Protein AF-A0A2R6NGB9-F1 (afdb_monomer)

Radius of gyration: 26.14 Å; Cα contacts (8 Å, |Δi|>4): 72; chains: 1; bounding box: 98×46×52 Å

Sequence (99 aa):
MAPRRPRSTSNVSASNIPRAPTSSPQLRKQFALASDSIYQNNITVLRRRDPTIVSILDQFSHVCLYHFNGKKWEKQGYEGSMFLVEQYVERPSLVVPSA

Mean predicted aligned error: 14.86 Å

InterPro domains:
  IPR010334 mRNA-decapping enzyme subunit 1 [PF06058] (40-89)
  IPR010334 mRNA-decapping enzyme subunit 1 [PTHR16290] (36-86)
  IPR011993 PH-like domain superfamily [G3DSA:2.30.29.30] (30-97)

Nearest PDB structures (foldseek):
  5lon-assembly1_B  TM=8.398E-01  e=1.093E-02  Kluyveromyces lactis NRRL Y-1140
  6am0-assembly1_F  TM=8.385E-01  e=1.328E-02  Kluyveromyces lactis NRRL Y-1140
  5lop-assembly1_B  TM=8.287E-01  e=3.993E-02  Kluyveromyces lactis NRRL Y-1140

Foldseek 3Di:
DDDDDDDDDDDDDDDPDPPDPPVDVVVVVVVVVVVVVVLVVVVVVVCVVPVQWDHFPDKDQWDWDWDDPVPDIDTPPDMGMDTDTDGDDDDDDPPDDDD

Structure (mmCIF, N/CA/C/O backbone):
data_AF-A0A2R6NGB9-F1
#
_entry.id   AF-A0A2R6NGB9-F1
#
loop_
_atom_site.group_PDB
_atom_site.id
_atom_site.type_symbol
_atom_site.label_atom_id
_atom_site.label_alt_id
_atom_site.label_comp_id
_atom_site.label_asym_id
_atom_site.label_entity_id
_atom_site.label_seq_id
_atom_site.pdbx_PDB_ins_code
_atom_site.Cartn_x
_atom_site.Cartn_y
_atom_site.Cartn_z
_atom_site.occupancy
_atom_site.B_iso_or_equiv
_atom_site.auth_seq_id
_atom_site.auth_comp_id
_atom_site.auth_asym_id
_atom_site.auth_atom_id
_atom_site.pdbx_PDB_model_num
ATOM 1 N N . MET A 1 1 ? 50.741 33.589 3.343 1.00 44.59 1 MET A N 1
ATOM 2 C CA . MET A 1 1 ? 50.567 32.125 3.202 1.00 44.59 1 MET A CA 1
ATOM 3 C C . MET A 1 1 ? 50.067 31.576 4.532 1.00 44.59 1 MET A C 1
ATOM 5 O O . MET A 1 1 ? 50.726 31.806 5.533 1.00 44.59 1 MET A O 1
ATOM 9 N N . ALA A 1 2 ? 48.888 30.949 4.566 1.00 55.03 2 ALA A N 1
ATOM 10 C CA . ALA A 1 2 ? 48.280 30.398 5.786 1.00 55.03 2 ALA A CA 1
ATOM 11 C C . ALA A 1 2 ? 48.585 28.888 5.923 1.00 55.03 2 ALA A C 1
ATOM 13 O O . ALA A 1 2 ? 48.667 28.211 4.893 1.00 55.03 2 ALA A O 1
ATOM 14 N N . PRO A 1 3 ? 48.747 28.333 7.140 1.00 56.50 3 PRO A N 1
ATOM 15 C CA . PRO A 1 3 ? 49.082 26.922 7.314 1.00 56.50 3 PRO A CA 1
ATOM 16 C C . PRO A 1 3 ? 47.854 26.015 7.115 1.00 56.50 3 PRO A C 1
ATOM 18 O O . PRO A 1 3 ? 46.763 26.285 7.618 1.00 56.50 3 PRO A O 1
ATOM 21 N N . ARG A 1 4 ? 48.038 24.913 6.374 1.00 57.44 4 ARG A N 1
ATOM 22 C CA . ARG A 1 4 ? 47.024 23.866 6.155 1.00 57.44 4 ARG A CA 1
ATOM 23 C C . ARG A 1 4 ? 46.810 23.058 7.443 1.00 57.44 4 ARG A C 1
ATOM 25 O O . ARG A 1 4 ? 47.762 22.498 7.977 1.00 57.44 4 ARG A O 1
ATOM 32 N N . ARG A 1 5 ? 45.560 22.942 7.909 1.00 61.50 5 ARG A N 1
ATOM 33 C CA . ARG A 1 5 ? 45.165 21.975 8.954 1.00 61.50 5 ARG A CA 1
ATOM 34 C C . ARG A 1 5 ? 45.237 20.537 8.409 1.00 61.50 5 ARG A C 1
ATOM 36 O O . ARG A 1 5 ? 44.738 20.309 7.304 1.00 61.50 5 ARG A O 1
ATOM 43 N N . PRO A 1 6 ? 45.762 19.558 9.168 1.00 50.62 6 PRO A N 1
ATOM 44 C CA . PRO A 1 6 ? 45.640 18.150 8.817 1.00 50.62 6 PRO A CA 1
ATOM 45 C C . PRO A 1 6 ? 44.210 17.665 9.095 1.00 50.62 6 PRO A C 1
ATOM 47 O O . PRO A 1 6 ? 43.628 17.936 10.146 1.00 50.62 6 PRO A O 1
ATOM 50 N N . ARG A 1 7 ? 43.625 16.964 8.122 1.00 46.91 7 ARG A N 1
ATOM 51 C CA . ARG A 1 7 ? 42.321 16.305 8.236 1.00 46.91 7 ARG A CA 1
ATOM 52 C C . ARG A 1 7 ? 42.549 14.958 8.920 1.00 46.91 7 ARG A C 1
ATOM 54 O O . ARG A 1 7 ? 43.139 14.074 8.309 1.00 46.91 7 ARG A O 1
ATOM 61 N N . SER A 1 8 ? 42.110 14.806 10.168 1.00 46.19 8 SER A N 1
ATOM 62 C CA . SER A 1 8 ? 42.110 13.507 10.849 1.00 46.19 8 SER A CA 1
ATOM 63 C C . SER A 1 8 ? 41.183 12.544 10.109 1.00 46.19 8 SER A C 1
ATOM 65 O O . SER A 1 8 ? 39.961 12.651 10.191 1.00 46.19 8 SER A O 1
ATOM 67 N N . THR A 1 9 ? 41.768 11.619 9.355 1.00 52.09 9 THR A N 1
ATOM 68 C CA . THR A 1 9 ? 41.097 10.430 8.832 1.00 52.09 9 THR A CA 1
ATOM 69 C C . THR A 1 9 ? 41.571 9.236 9.645 1.00 52.09 9 THR A C 1
ATOM 71 O O . THR A 1 9 ? 42.642 8.693 9.388 1.00 52.09 9 THR A O 1
ATOM 74 N N . SER A 1 10 ? 40.783 8.823 10.630 1.00 47.00 10 SER A N 1
ATOM 75 C CA . SER A 1 10 ? 40.947 7.519 11.268 1.00 47.00 10 SER A CA 1
ATOM 76 C C . SER A 1 10 ? 39.643 7.131 11.949 1.00 47.00 10 SER A C 1
ATOM 78 O O . SER A 1 10 ? 39.263 7.733 12.949 1.00 47.00 10 SER A O 1
ATOM 80 N N . ASN A 1 11 ? 38.936 6.174 11.348 1.00 49.78 11 ASN A N 1
ATOM 81 C CA . ASN A 1 11 ? 38.534 4.932 12.012 1.00 49.78 11 ASN A CA 1
ATOM 82 C C . ASN A 1 11 ? 37.857 4.012 10.986 1.00 49.78 11 ASN A C 1
ATOM 84 O O . ASN A 1 11 ? 36.640 3.867 10.931 1.00 49.78 11 ASN A O 1
ATOM 88 N N . VAL A 1 12 ? 38.690 3.377 10.158 1.00 50.69 12 VAL A N 1
ATOM 89 C CA . VAL A 1 12 ? 38.367 2.075 9.570 1.00 50.69 12 VAL A CA 1
ATOM 90 C C . VAL A 1 12 ? 38.640 1.056 10.667 1.00 50.69 12 VAL A C 1
ATOM 92 O O . VAL A 1 12 ? 39.805 0.817 10.967 1.00 50.69 12 VAL A O 1
ATOM 95 N N . SER A 1 13 ? 37.586 0.547 11.311 1.00 54.59 13 SER A N 1
ATOM 96 C CA . SER A 1 13 ? 37.497 -0.768 11.978 1.00 54.59 13 SER A CA 1
ATOM 97 C C . SER A 1 13 ? 36.204 -0.841 12.796 1.00 54.59 13 SER A C 1
ATOM 99 O O . SER A 1 13 ? 36.197 -0.589 13.996 1.00 54.59 13 SER A O 1
ATOM 101 N N . ALA A 1 14 ? 35.097 -1.202 12.154 1.00 46.41 14 ALA A N 1
ATOM 102 C CA . ALA A 1 14 ? 33.989 -1.852 12.843 1.00 46.41 14 ALA A CA 1
ATOM 103 C C . ALA A 1 14 ? 33.349 -2.822 11.852 1.00 46.41 14 ALA A C 1
ATOM 105 O O . ALA A 1 14 ? 32.742 -2.439 10.858 1.00 46.41 14 ALA A O 1
ATOM 106 N N . SER A 1 15 ? 33.610 -4.094 12.100 1.00 48.34 15 SER A N 1
ATOM 107 C CA . SER A 1 15 ? 33.084 -5.268 11.426 1.00 48.34 15 SER A CA 1
ATOM 108 C C . SER A 1 15 ? 31.578 -5.165 11.155 1.00 48.34 15 SER A C 1
ATOM 110 O O . SER A 1 15 ? 30.756 -5.261 12.064 1.00 48.34 15 SER A O 1
ATOM 112 N N . ASN A 1 16 ? 31.220 -5.046 9.875 1.00 50.12 16 ASN A N 1
ATOM 113 C CA . ASN A 1 16 ? 29.860 -5.221 9.363 1.00 50.12 16 ASN A CA 1
ATOM 114 C C . ASN A 1 16 ? 29.483 -6.716 9.376 1.00 50.12 16 ASN A C 1
ATOM 116 O O . ASN A 1 16 ? 29.297 -7.350 8.341 1.00 50.12 16 ASN A O 1
ATOM 120 N N . ILE A 1 17 ? 29.405 -7.303 10.569 1.00 49.59 17 ILE A N 1
ATOM 121 C CA . ILE A 1 17 ? 28.702 -8.569 10.769 1.00 49.59 17 ILE A CA 1
ATOM 122 C C . ILE A 1 17 ? 27.243 -8.180 11.026 1.00 49.59 17 ILE A C 1
ATOM 124 O O . ILE A 1 17 ? 26.994 -7.478 12.012 1.00 49.59 17 ILE A O 1
ATOM 128 N N . PRO A 1 18 ? 26.264 -8.616 10.211 1.00 45.97 18 PRO A N 1
ATOM 129 C CA . PRO A 1 18 ? 24.871 -8.564 10.620 1.00 45.97 18 PRO A CA 1
ATOM 130 C C . PRO A 1 18 ? 24.761 -9.478 11.839 1.00 45.97 18 PRO A C 1
ATOM 132 O O . PRO A 1 18 ? 24.754 -10.703 11.724 1.00 45.97 18 PRO A O 1
ATOM 135 N N . ARG A 1 19 ? 24.788 -8.893 13.038 1.00 49.44 19 ARG A N 1
ATOM 136 C CA . ARG A 1 19 ? 24.578 -9.641 14.270 1.00 49.44 19 ARG A CA 1
ATOM 137 C C . ARG A 1 19 ? 23.138 -10.144 14.182 1.00 49.44 19 ARG A C 1
ATOM 139 O O . ARG A 1 19 ? 22.211 -9.338 14.241 1.00 49.44 19 ARG A O 1
ATOM 146 N N . ALA A 1 20 ? 22.967 -11.447 13.948 1.00 52.19 20 ALA A N 1
ATOM 147 C CA . ALA A 1 20 ? 21.662 -12.097 13.974 1.00 52.19 20 ALA A CA 1
ATOM 148 C C . ALA A 1 20 ? 20.915 -11.609 15.225 1.00 52.19 20 ALA A C 1
ATOM 150 O O . ALA A 1 20 ? 21.543 -11.554 16.291 1.00 52.19 20 ALA A O 1
ATOM 151 N N . PRO A 1 21 ? 19.637 -11.198 15.124 1.00 56.88 21 PRO A N 1
ATOM 152 C CA . PRO A 1 21 ? 18.902 -10.740 16.288 1.00 56.88 21 PRO A CA 1
ATOM 153 C C . PRO A 1 21 ? 18.908 -11.887 17.291 1.00 56.88 21 PRO 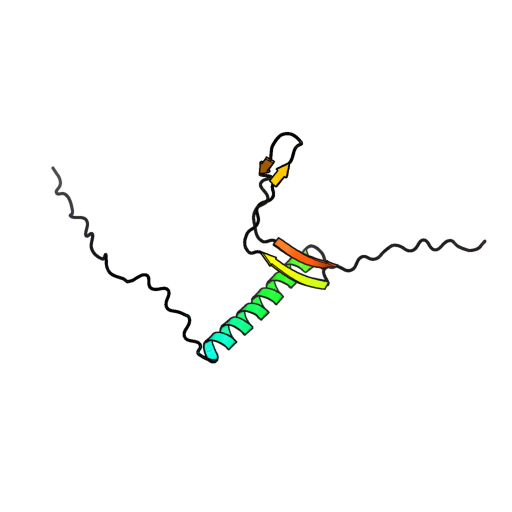A C 1
ATOM 155 O O . PRO A 1 21 ? 18.324 -12.946 17.056 1.00 56.88 21 PRO A O 1
ATOM 158 N N . THR A 1 22 ? 19.639 -11.697 18.387 1.00 54.84 22 THR A N 1
ATOM 159 C CA . THR A 1 22 ? 19.627 -12.612 19.514 1.00 54.84 22 THR A CA 1
ATOM 160 C C . THR A 1 22 ? 18.170 -12.735 19.930 1.00 54.84 22 THR A C 1
ATOM 162 O O . THR A 1 22 ? 17.510 -11.754 20.269 1.00 54.84 22 THR A O 1
ATOM 165 N N . SER A 1 23 ? 17.632 -13.942 19.790 1.00 60.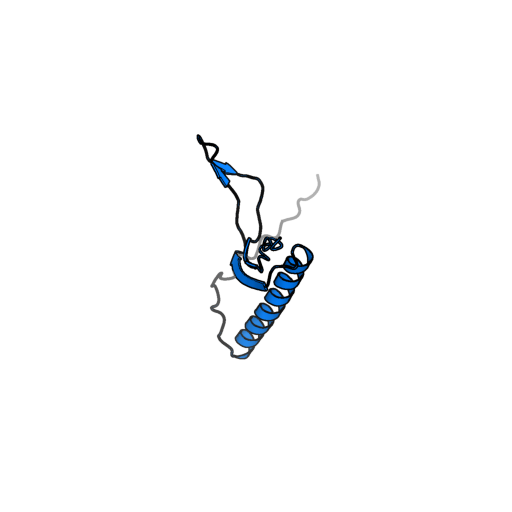66 23 SER A N 1
ATOM 166 C CA . SER A 1 23 ? 16.225 -14.276 19.966 1.00 60.66 23 SER A CA 1
ATOM 167 C C . SER A 1 23 ? 15.830 -14.241 21.442 1.00 60.66 23 SER A C 1
ATOM 169 O O . SER A 1 23 ? 15.389 -15.249 21.992 1.00 60.66 23 SER A O 1
ATOM 171 N N . SER A 1 24 ? 16.019 -13.105 22.116 1.00 69.62 24 SER A N 1
ATOM 172 C CA . SER A 1 24 ? 15.474 -12.924 23.450 1.00 69.62 24 SER A CA 1
ATOM 173 C C . SER A 1 24 ? 13.944 -12.844 23.331 1.00 69.62 24 SER A C 1
ATOM 175 O O . SER A 1 24 ? 13.415 -12.157 22.445 1.00 69.62 24 SER A O 1
ATOM 177 N N . PRO A 1 25 ? 13.193 -13.548 24.193 1.00 71.25 25 PRO A N 1
ATOM 178 C CA . PRO A 1 25 ? 11.736 -13.474 24.200 1.00 71.25 25 PRO A CA 1
ATOM 179 C C . PRO A 1 25 ? 11.211 -12.039 24.362 1.00 71.25 25 PRO A C 1
ATOM 181 O O . PRO A 1 25 ? 10.143 -11.722 23.841 1.00 71.25 25 PRO A O 1
ATOM 184 N N . GLN A 1 26 ? 11.959 -11.157 25.040 1.00 72.75 26 GLN A N 1
ATOM 185 C CA . GLN A 1 26 ? 11.605 -9.740 25.155 1.00 72.75 26 GLN A CA 1
ATOM 186 C C . GLN A 1 26 ? 11.653 -9.001 23.811 1.00 72.75 26 GLN A C 1
ATOM 188 O O . GLN A 1 26 ? 10.706 -8.284 23.499 1.00 72.75 26 GLN A O 1
ATOM 193 N N . LEU A 1 27 ? 12.697 -9.197 22.997 1.00 72.50 27 LEU A N 1
ATOM 194 C CA . LEU A 1 27 ? 12.835 -8.496 21.716 1.00 72.50 27 LEU A CA 1
ATOM 195 C C . LEU A 1 27 ? 11.713 -8.899 20.745 1.00 72.50 27 LEU A C 1
ATOM 197 O O . LEU A 1 27 ? 11.122 -8.053 20.084 1.00 72.50 27 LEU A O 1
ATOM 201 N N . ARG A 1 28 ? 11.344 -10.189 20.722 1.00 69.50 28 ARG A N 1
ATOM 202 C CA . ARG A 1 28 ? 10.215 -10.694 19.918 1.00 69.50 28 ARG A CA 1
ATOM 203 C C . ARG A 1 28 ? 8.884 -10.052 20.309 1.00 69.50 28 ARG A C 1
ATOM 205 O O . ARG A 1 28 ? 8.126 -9.659 19.430 1.00 69.50 28 ARG A O 1
ATOM 212 N N . LYS A 1 29 ? 8.613 -9.912 21.613 1.00 68.44 29 LYS A N 1
ATOM 213 C CA . LYS A 1 29 ? 7.414 -9.213 22.105 1.00 68.44 29 LYS A CA 1
ATOM 214 C C . LYS A 1 29 ? 7.420 -7.745 21.691 1.00 68.44 29 LYS A C 1
ATOM 216 O O . LYS A 1 29 ? 6.399 -7.248 21.245 1.00 68.44 29 LYS A O 1
ATOM 221 N N . GLN A 1 30 ? 8.562 -7.066 21.792 1.00 68.50 30 GLN A N 1
ATOM 222 C CA . GLN A 1 30 ? 8.687 -5.671 21.365 1.00 68.50 30 GLN A CA 1
ATOM 223 C C . GLN A 1 30 ? 8.417 -5.501 19.866 1.00 68.50 30 GLN A C 1
ATOM 225 O O . GLN A 1 30 ? 7.678 -4.596 19.492 1.00 68.50 30 GLN A O 1
ATOM 230 N N . PHE A 1 31 ? 8.942 -6.391 19.018 1.00 72.62 31 PHE A N 1
ATOM 231 C CA . PHE A 1 31 ? 8.643 -6.374 17.584 1.00 72.62 31 PHE A CA 1
ATOM 232 C C . PHE A 1 31 ? 7.172 -6.655 17.280 1.00 72.62 31 PHE A C 1
ATOM 234 O O . PHE A 1 31 ? 6.611 -5.974 16.431 1.00 72.62 31 PHE A O 1
ATOM 241 N N . ALA A 1 32 ? 6.544 -7.600 17.985 1.00 70.69 32 ALA A N 1
ATOM 242 C CA . ALA A 1 32 ? 5.122 -7.898 17.820 1.00 70.69 32 ALA A CA 1
ATOM 243 C C . ALA A 1 32 ? 4.226 -6.709 18.226 1.00 70.69 32 ALA A C 1
ATOM 245 O O . ALA A 1 32 ? 3.320 -6.316 17.499 1.00 70.69 32 ALA A O 1
ATOM 246 N N . LEU A 1 33 ? 4.529 -6.066 19.357 1.00 70.44 33 LEU A N 1
ATOM 247 C CA . LEU A 1 33 ? 3.816 -4.860 19.793 1.00 70.44 33 LEU A CA 1
ATOM 248 C C . LEU A 1 33 ? 4.020 -3.701 18.808 1.00 70.44 33 LEU A C 1
ATOM 250 O O . LEU A 1 33 ? 3.085 -2.957 18.506 1.00 70.44 33 LEU A O 1
ATOM 254 N N . ALA A 1 34 ? 5.237 -3.558 18.277 1.00 76.56 34 ALA A N 1
ATOM 255 C CA . ALA A 1 34 ? 5.528 -2.577 17.243 1.00 76.56 34 ALA A CA 1
ATOM 256 C C . ALA A 1 34 ? 4.732 -2.874 15.963 1.00 76.56 34 ALA A C 1
ATOM 258 O O . ALA A 1 34 ? 4.117 -1.954 15.429 1.00 76.56 34 ALA A O 1
ATOM 259 N N . SER A 1 35 ? 4.663 -4.131 15.510 1.00 83.12 35 SER A N 1
ATOM 260 C CA . SER A 1 35 ? 3.880 -4.503 14.325 1.00 83.12 35 SER A CA 1
ATOM 261 C C . SER A 1 35 ? 2.390 -4.234 14.500 1.00 83.12 35 SER A C 1
ATOM 263 O O . SER A 1 35 ? 1.776 -3.698 13.580 1.00 83.12 35 SER A O 1
ATOM 265 N N . ASP A 1 36 ? 1.830 -4.497 15.683 1.00 86.38 36 ASP A N 1
ATOM 266 C CA . ASP A 1 36 ? 0.422 -4.209 15.967 1.00 86.38 36 ASP A CA 1
ATOM 267 C C . ASP A 1 36 ? 0.157 -2.701 15.946 1.00 86.38 36 ASP A C 1
ATOM 269 O O . ASP A 1 36 ? -0.782 -2.239 15.298 1.00 86.38 36 ASP A O 1
ATOM 273 N N . SER A 1 37 ? 1.017 -1.904 16.589 1.00 90.50 37 SER A N 1
ATOM 274 C CA . SER A 1 37 ? 0.870 -0.443 16.585 1.00 90.50 37 SER A CA 1
ATOM 275 C C . SER A 1 37 ? 1.007 0.160 15.181 1.00 90.50 37 SER A C 1
ATOM 277 O O . SER A 1 37 ? 0.235 1.045 14.811 1.00 90.50 37 SER A O 1
ATOM 279 N N . ILE A 1 38 ? 1.934 -0.352 14.364 1.00 90.81 38 ILE A N 1
ATOM 280 C CA . ILE A 1 38 ? 2.115 0.068 12.969 1.00 90.81 38 ILE A CA 1
ATOM 281 C C . ILE A 1 38 ? 0.884 -0.311 12.142 1.00 90.81 38 ILE A C 1
ATOM 283 O O . ILE A 1 38 ? 0.379 0.528 11.399 1.00 90.81 38 ILE A O 1
ATOM 287 N N . TYR A 1 39 ? 0.362 -1.529 12.304 1.00 93.88 39 TYR A N 1
ATOM 288 C CA . TYR A 1 39 ? -0.854 -1.968 11.622 1.00 93.88 39 TYR A CA 1
ATOM 289 C C . TYR A 1 39 ? -2.041 -1.059 11.959 1.00 93.88 39 TYR A C 1
ATOM 291 O O . TYR A 1 39 ? -2.718 -0.576 11.052 1.00 93.88 39 TYR A O 1
ATOM 299 N N . GLN A 1 40 ? -2.255 -0.760 13.247 1.00 94.75 40 GLN A N 1
ATOM 300 C CA . GLN A 1 40 ? -3.346 0.115 13.694 1.00 94.75 40 GLN A CA 1
ATOM 301 C C . GLN A 1 40 ? -3.211 1.544 13.153 1.00 94.75 40 GLN A C 1
ATOM 303 O O . GLN A 1 40 ? -4.200 2.160 12.744 1.00 94.75 40 GLN A O 1
ATOM 308 N N . ASN A 1 41 ? -1.986 2.065 13.081 1.00 95.19 41 ASN A N 1
ATOM 309 C CA . ASN A 1 41 ? -1.726 3.362 12.465 1.00 95.19 41 ASN A CA 1
ATOM 310 C C . ASN A 1 41 ? -2.042 3.340 10.962 1.00 95.19 41 ASN A C 1
ATOM 312 O O . ASN A 1 41 ? -2.755 4.219 10.473 1.00 95.19 41 ASN A O 1
ATOM 316 N N . ASN A 1 42 ? -1.574 2.315 10.244 1.00 95.12 42 ASN A N 1
ATOM 317 C CA . ASN A 1 42 ? -1.785 2.172 8.804 1.00 95.12 42 ASN A CA 1
ATOM 318 C C . ASN A 1 42 ? -3.275 2.058 8.463 1.00 95.12 42 ASN A C 1
ATOM 320 O O . ASN A 1 42 ? -3.773 2.841 7.654 1.00 95.12 42 ASN A O 1
ATOM 324 N N . ILE A 1 43 ? -4.016 1.155 9.116 1.00 95.75 43 ILE A N 1
ATOM 325 C CA . ILE A 1 43 ? -5.454 0.981 8.855 1.00 95.75 43 ILE A CA 1
ATOM 326 C C . ILE A 1 43 ? -6.247 2.251 9.193 1.00 95.75 43 ILE A C 1
ATOM 328 O O . ILE A 1 43 ? -7.172 2.607 8.466 1.00 95.75 43 ILE A O 1
ATOM 332 N N . THR A 1 44 ? -5.854 2.993 10.236 1.00 96.75 44 THR A N 1
ATOM 333 C CA . THR A 1 44 ? -6.482 4.279 10.582 1.00 96.75 44 THR A CA 1
ATOM 334 C C . THR A 1 44 ? -6.284 5.308 9.471 1.00 96.75 44 THR A C 1
ATOM 336 O O . THR A 1 44 ? -7.229 6.000 9.097 1.00 96.75 44 THR A O 1
ATOM 339 N N . VAL A 1 45 ? -5.072 5.415 8.920 1.00 95.94 45 VAL A N 1
ATOM 340 C CA . VAL A 1 45 ? -4.776 6.346 7.820 1.00 95.94 45 VAL A CA 1
ATOM 341 C C . VAL A 1 45 ? -5.518 5.952 6.544 1.00 95.94 45 VAL A C 1
ATOM 343 O O . VAL A 1 45 ? -6.099 6.824 5.898 1.00 95.94 45 VAL A O 1
ATOM 346 N N . LEU A 1 46 ? -5.557 4.660 6.208 1.00 95.75 46 LEU A N 1
ATOM 347 C CA . LEU A 1 46 ? -6.294 4.160 5.045 1.00 95.75 46 LEU A CA 1
ATOM 348 C C . LEU A 1 46 ? -7.796 4.459 5.169 1.00 95.75 46 LEU A C 1
ATOM 350 O O . LEU A 1 46 ? -8.376 5.045 4.257 1.00 95.75 46 LEU A O 1
ATOM 354 N N . ARG A 1 47 ? -8.397 4.184 6.335 1.00 96.06 47 ARG A N 1
ATOM 355 C CA . ARG A 1 47 ? -9.825 4.431 6.595 1.00 96.06 47 ARG A CA 1
ATOM 356 C C . ARG A 1 47 ? -10.228 5.904 6.606 1.00 96.06 47 ARG A C 1
ATOM 358 O O . ARG A 1 47 ? -11.377 6.219 6.316 1.00 96.06 47 ARG A O 1
ATOM 365 N N . ARG A 1 48 ? -9.303 6.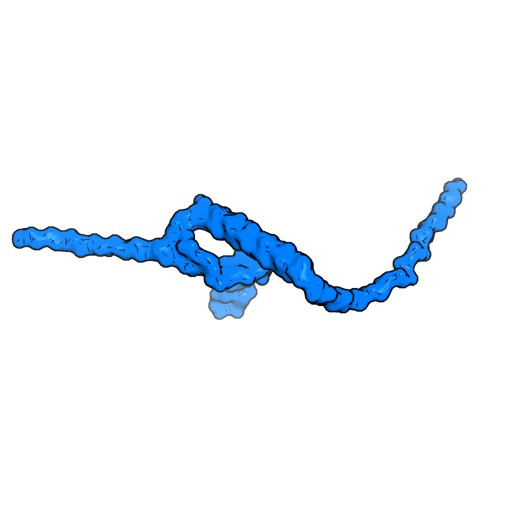825 6.910 1.00 96.50 48 ARG A N 1
ATOM 366 C CA . ARG A 1 48 ? -9.556 8.274 6.775 1.00 96.50 48 ARG A CA 1
ATOM 367 C C . ARG A 1 48 ? -9.782 8.688 5.323 1.00 96.50 48 ARG A C 1
ATOM 369 O O . ARG A 1 48 ? -10.488 9.662 5.086 1.00 96.50 48 ARG A O 1
ATOM 37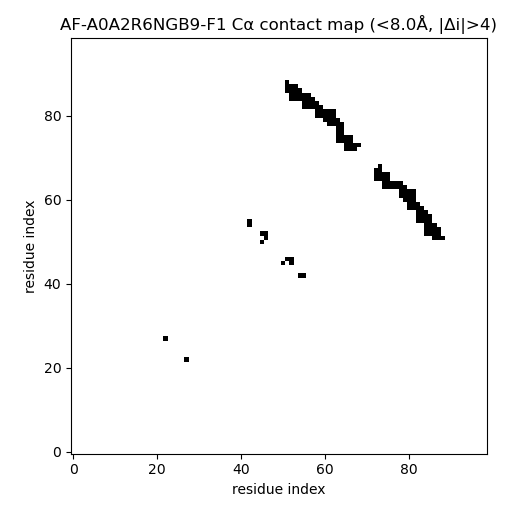6 N N . ARG A 1 49 ? -9.147 7.994 4.373 1.00 94.62 49 ARG A N 1
ATOM 377 C CA . ARG A 1 49 ? -9.293 8.258 2.938 1.00 94.62 49 ARG A CA 1
ATOM 378 C C . ARG A 1 49 ? -10.439 7.457 2.329 1.00 94.62 49 ARG A C 1
ATOM 380 O O . ARG A 1 49 ? -11.150 7.995 1.489 1.00 94.62 49 ARG A O 1
ATOM 387 N N . ASP A 1 50 ? -10.603 6.210 2.754 1.00 94.19 50 ASP A N 1
ATOM 388 C CA . ASP A 1 50 ? -11.673 5.327 2.303 1.00 94.19 50 ASP A CA 1
ATOM 389 C C . ASP A 1 50 ? -12.245 4.517 3.483 1.00 94.19 50 ASP A C 1
ATOM 391 O O . ASP A 1 50 ? -11.623 3.547 3.930 1.00 94.19 50 ASP A O 1
ATOM 395 N N . PRO A 1 51 ? -13.431 4.890 4.000 1.00 94.50 51 PRO A N 1
ATOM 396 C CA . PRO A 1 51 ? -14.030 4.227 5.153 1.00 94.50 51 PRO A CA 1
ATOM 397 C C . PRO A 1 51 ? -14.549 2.813 4.851 1.00 94.50 51 PRO A C 1
ATOM 399 O O . PRO A 1 51 ? -14.887 2.096 5.790 1.00 94.50 51 PRO A O 1
ATOM 402 N N . THR A 1 52 ? -14.611 2.388 3.582 1.00 95.62 52 THR A N 1
ATOM 403 C CA . THR A 1 52 ? -15.078 1.041 3.200 1.00 95.62 52 THR A CA 1
ATOM 404 C C . THR A 1 52 ? -14.029 -0.049 3.434 1.00 95.62 52 THR A C 1
ATOM 406 O O . THR A 1 52 ? -14.356 -1.238 3.399 1.00 95.62 52 THR A O 1
ATOM 409 N N . ILE A 1 53 ? -12.777 0.340 3.701 1.00 95.81 53 ILE A N 1
ATOM 410 C CA . ILE A 1 53 ? -11.660 -0.574 3.947 1.00 95.81 53 ILE A CA 1
ATOM 411 C C . ILE A 1 53 ? -11.856 -1.322 5.274 1.00 95.81 53 ILE A C 1
ATOM 413 O O . ILE A 1 53 ? -11.833 -0.744 6.368 1.00 95.81 53 ILE A O 1
ATOM 417 N N . VAL A 1 54 ? -11.974 -2.645 5.180 1.00 95.38 54 VAL A N 1
ATOM 418 C CA . VAL A 1 54 ? -12.206 -3.557 6.304 1.00 95.38 54 VAL A CA 1
ATOM 419 C C . VAL A 1 54 ? -10.886 -3.970 6.945 1.00 95.38 54 VAL A C 1
ATOM 421 O O . VAL A 1 54 ? -10.717 -3.801 8.153 1.00 95.38 54 VAL A O 1
ATOM 424 N N . SER A 1 55 ? -9.932 -4.469 6.162 1.00 94.88 55 SER A N 1
ATOM 425 C CA . SER A 1 55 ? -8.680 -5.037 6.671 1.00 94.88 55 SER A CA 1
ATOM 426 C C . SER A 1 55 ? -7.530 -4.875 5.667 1.00 94.88 55 SER A C 1
ATOM 428 O O . SER A 1 55 ? -7.766 -4.675 4.474 1.00 94.88 55 SER A O 1
ATOM 430 N N . ILE A 1 56 ? -6.280 -4.928 6.147 1.00 96.00 56 ILE A N 1
ATOM 431 C CA . ILE A 1 56 ? -5.085 -5.014 5.289 1.00 96.00 56 ILE A CA 1
ATOM 432 C C . ILE A 1 56 ? -4.712 -6.492 5.168 1.00 96.00 56 ILE A C 1
ATOM 434 O O . ILE A 1 56 ? -4.450 -7.148 6.174 1.00 96.00 56 ILE A O 1
ATOM 438 N N . LEU A 1 57 ? -4.674 -6.988 3.936 1.00 95.69 57 LEU A N 1
ATOM 439 C CA . LEU A 1 57 ? -4.287 -8.354 3.592 1.00 95.69 57 LEU A CA 1
ATOM 440 C C . LEU A 1 57 ? -2.767 -8.480 3.459 1.00 95.69 57 LEU A C 1
ATOM 442 O O . LEU A 1 57 ? -2.185 -9.449 3.935 1.00 95.69 57 LEU A O 1
ATOM 446 N N . ASP A 1 58 ? -2.135 -7.494 2.815 1.00 93.75 58 ASP A N 1
ATOM 447 C CA . ASP A 1 58 ? -0.689 -7.464 2.597 1.00 93.75 58 ASP A CA 1
ATOM 448 C C . ASP A 1 58 ? -0.164 -6.022 2.505 1.00 93.75 58 ASP A C 1
ATOM 450 O O . ASP A 1 58 ? -0.908 -5.092 2.173 1.00 93.75 58 ASP A O 1
ATOM 454 N N . GLN A 1 59 ? 1.120 -5.826 2.799 1.00 94.31 59 GLN A N 1
ATOM 455 C CA . GLN A 1 59 ? 1.776 -4.523 2.775 1.00 94.31 59 GLN A CA 1
ATOM 456 C C . GLN A 1 59 ? 3.182 -4.600 2.175 1.00 94.31 59 GLN A C 1
ATOM 458 O O . GLN A 1 59 ? 4.021 -5.408 2.568 1.00 94.31 59 GLN A O 1
ATOM 463 N N . PHE A 1 60 ? 3.468 -3.671 1.271 1.00 94.00 60 PHE A N 1
ATOM 464 C CA . PHE A 1 60 ? 4.754 -3.538 0.601 1.00 94.00 60 PHE A 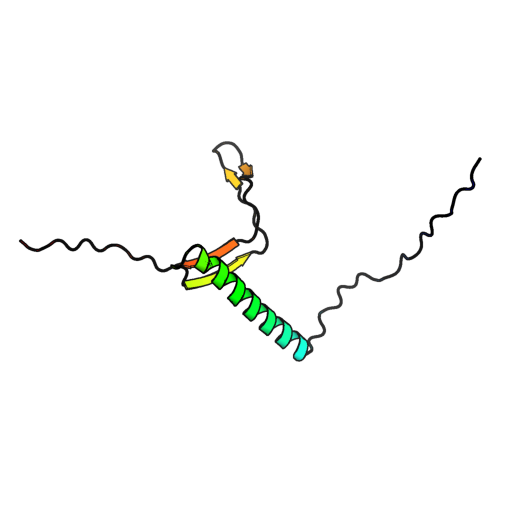CA 1
ATOM 465 C C . PHE A 1 60 ? 5.350 -2.182 0.950 1.00 94.00 60 PHE A C 1
ATOM 467 O O . PHE A 1 60 ? 4.728 -1.148 0.709 1.00 94.00 60 PHE A O 1
ATOM 474 N N . SER A 1 61 ? 6.560 -2.174 1.511 1.00 91.81 61 SER A N 1
ATOM 475 C CA . SER A 1 61 ? 7.213 -0.937 1.958 1.00 91.81 61 SER A CA 1
ATOM 476 C C . SER A 1 61 ? 7.604 -0.006 0.809 1.00 91.81 61 SER A C 1
ATOM 478 O O . SER A 1 61 ? 7.726 1.196 1.023 1.00 91.81 61 SER A O 1
ATOM 480 N N . HIS A 1 62 ? 7.827 -0.543 -0.394 1.00 94.25 62 HIS A N 1
ATOM 481 C CA . HIS A 1 62 ? 8.237 0.246 -1.552 1.00 94.25 62 HIS A CA 1
ATOM 482 C C . HIS A 1 62 ? 7.810 -0.412 -2.865 1.00 94.25 62 HIS A C 1
ATOM 484 O O . HIS A 1 62 ? 8.189 -1.545 -3.157 1.00 94.25 62 HIS A O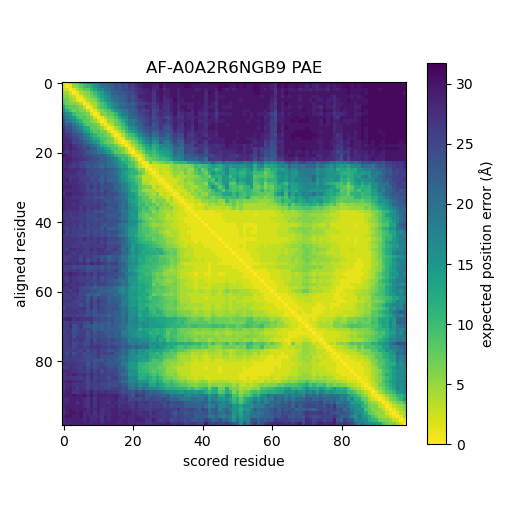 1
ATOM 490 N N . VAL A 1 63 ? 7.009 0.310 -3.644 1.00 96.12 63 VAL A N 1
ATOM 491 C CA . VAL A 1 63 ? 6.508 -0.078 -4.964 1.00 96.12 63 VAL A CA 1
ATOM 492 C C . VAL A 1 63 ? 6.592 1.129 -5.893 1.00 96.12 63 VAL A C 1
ATOM 494 O O . VAL A 1 63 ? 6.344 2.260 -5.479 1.00 96.12 63 VAL A O 1
ATOM 497 N N . CYS A 1 64 ? 6.928 0.886 -7.161 1.00 96.38 64 CYS A N 1
ATOM 498 C CA . CYS A 1 64 ? 6.913 1.881 -8.233 1.00 96.38 64 CYS A CA 1
ATOM 499 C C . CYS A 1 64 ? 5.898 1.477 -9.302 1.00 96.38 64 CYS A C 1
ATOM 501 O O . CYS A 1 64 ? 5.950 0.349 -9.798 1.00 96.38 64 CYS A O 1
ATOM 503 N N . LEU A 1 65 ? 5.025 2.399 -9.709 1.00 95.81 65 LEU A N 1
ATOM 504 C CA . LEU A 1 65 ? 4.073 2.135 -10.784 1.00 95.81 65 LEU A CA 1
ATOM 505 C C . LEU A 1 65 ? 4.695 2.417 -12.156 1.00 95.81 65 LEU A C 1
ATOM 507 O O . LEU A 1 65 ? 5.224 3.503 -12.413 1.00 95.81 65 LEU A O 1
ATOM 511 N N . TYR A 1 66 ? 4.567 1.448 -13.058 1.00 96.62 66 TYR A N 1
ATOM 512 C CA . TYR A 1 66 ? 4.915 1.584 -14.468 1.00 96.62 66 TYR A CA 1
ATOM 513 C C . TYR A 1 66 ? 3.675 1.356 -15.324 1.00 96.62 66 TYR A C 1
ATOM 515 O O . TYR A 1 66 ? 2.854 0.491 -15.031 1.00 96.62 66 TYR A O 1
ATOM 523 N N . HIS A 1 67 ? 3.558 2.122 -16.401 1.00 96.69 67 HIS A N 1
ATOM 524 C CA . HIS A 1 67 ? 2.503 1.977 -17.390 1.00 96.69 67 HIS A CA 1
ATOM 525 C C . HIS A 1 67 ? 3.112 1.581 -18.729 1.00 96.69 67 HIS A C 1
ATOM 527 O O . HIS A 1 67 ? 4.056 2.213 -19.205 1.00 96.69 67 HIS A O 1
ATOM 533 N N . PHE A 1 68 ? 2.569 0.531 -19.336 1.00 96.75 68 PHE A N 1
ATOM 534 C CA . PHE A 1 68 ? 2.939 0.134 -20.684 1.00 96.75 68 PHE A CA 1
ATOM 535 C C . PHE A 1 68 ? 2.033 0.838 -21.690 1.00 96.75 68 PHE A C 1
ATOM 537 O O . PHE A 1 68 ? 0.845 0.546 -21.771 1.00 96.75 68 PHE A O 1
ATOM 544 N N . ASN A 1 69 ? 2.595 1.740 -22.493 1.00 94.25 69 ASN A N 1
ATOM 545 C CA . ASN A 1 69 ? 1.836 2.516 -23.481 1.00 94.25 69 ASN A CA 1
ATOM 546 C C . ASN A 1 69 ? 1.652 1.792 -24.833 1.00 94.25 69 ASN A C 1
ATOM 548 O O . ASN A 1 69 ? 1.428 2.428 -25.861 1.00 94.25 69 ASN A O 1
ATOM 552 N N . GLY A 1 70 ? 1.824 0.467 -24.860 1.00 95.88 70 GLY A N 1
ATOM 553 C CA . GLY A 1 70 ? 1.792 -0.345 -26.079 1.00 95.88 70 GLY A CA 1
ATOM 554 C C . GLY A 1 70 ? 3.122 -0.415 -26.838 1.00 95.88 70 GLY A C 1
ATOM 555 O O . GLY A 1 70 ? 3.286 -1.294 -27.679 1.00 95.88 70 GLY A O 1
ATOM 556 N N . LYS A 1 71 ? 4.088 0.468 -26.545 1.00 96.75 71 LYS A N 1
ATOM 557 C CA . LYS A 1 71 ? 5.427 0.451 -27.166 1.00 96.75 71 LYS A CA 1
ATOM 558 C C . LYS A 1 71 ? 6.549 0.287 -26.152 1.00 96.75 71 LYS A C 1
ATOM 560 O O . LYS A 1 71 ? 7.513 -0.426 -26.414 1.00 96.75 71 LYS A O 1
ATOM 565 N N . LYS A 1 72 ? 6.450 0.961 -25.008 1.00 96.06 72 LYS A N 1
ATOM 566 C CA . LYS A 1 72 ? 7.471 0.944 -23.960 1.00 96.06 72 LYS A CA 1
ATOM 567 C C . LYS A 1 72 ? 6.846 1.103 -22.578 1.00 96.06 72 LYS A C 1
ATOM 569 O O . LYS A 1 72 ? 5.726 1.593 -22.433 1.00 96.06 72 LYS A O 1
ATOM 574 N N . TRP A 1 73 ? 7.600 0.687 -21.570 1.00 97.56 73 TRP A N 1
ATOM 575 C CA . TRP A 1 73 ? 7.271 0.927 -20.172 1.00 97.56 73 TRP A CA 1
ATOM 576 C C . TRP A 1 73 ? 7.714 2.332 -19.770 1.00 97.56 73 TRP A C 1
ATOM 578 O O . TRP A 1 73 ? 8.859 2.719 -20.001 1.00 97.56 73 TRP A O 1
ATOM 588 N N . GLU A 1 74 ? 6.809 3.090 -19.161 1.00 96.88 74 GLU A N 1
ATOM 589 C CA . GLU A 1 74 ? 7.064 4.433 -18.642 1.00 96.88 74 GLU A CA 1
ATOM 590 C C . GLU A 1 74 ? 6.761 4.464 -17.140 1.00 96.88 74 GLU A C 1
ATOM 592 O O . GLU A 1 74 ? 5.732 3.952 -16.693 1.00 96.88 74 GLU A O 1
ATOM 597 N N . LYS A 1 75 ? 7.667 5.044 -16.341 1.00 95.31 75 LYS A N 1
ATOM 598 C CA . LYS A 1 75 ? 7.470 5.206 -14.893 1.00 95.31 75 LYS A CA 1
ATOM 599 C C . LYS A 1 75 ? 6.419 6.294 -14.653 1.00 95.31 75 LYS A C 1
ATOM 601 O O . LYS A 1 75 ? 6.603 7.422 -15.096 1.00 95.31 75 LYS A O 1
ATOM 606 N N . GLN A 1 76 ? 5.351 5.978 -13.921 1.00 90.12 76 GLN A N 1
ATOM 607 C CA . GLN A 1 76 ? 4.189 6.860 -13.714 1.00 90.12 76 GLN A CA 1
ATOM 608 C C . GLN A 1 76 ? 4.345 7.847 -12.539 1.00 90.12 76 GLN A C 1
ATOM 610 O O . GLN A 1 76 ? 3.379 8.463 -12.110 1.00 90.12 76 GLN A O 1
ATOM 615 N N . GLY A 1 77 ? 5.545 7.993 -11.971 1.00 91.62 77 GLY A N 1
ATOM 616 C CA . GLY A 1 77 ? 5.809 8.911 -10.852 1.00 91.62 77 GLY A CA 1
ATOM 617 C C . GLY A 1 77 ? 5.186 8.512 -9.504 1.00 91.62 77 GLY A C 1
ATOM 618 O O . GLY A 1 77 ? 5.606 9.041 -8.480 1.00 91.62 77 GLY A O 1
ATOM 619 N N . TYR A 1 78 ? 4.250 7.558 -9.470 1.00 93.81 78 TYR A N 1
ATOM 620 C CA . TYR A 1 78 ? 3.722 6.991 -8.229 1.00 93.81 78 TYR A CA 1
ATOM 621 C C . TYR A 1 78 ? 4.714 5.993 -7.632 1.00 93.81 78 TYR A C 1
ATOM 623 O O . TYR A 1 78 ? 5.008 4.947 -8.220 1.00 93.81 78 TYR A O 1
ATOM 631 N N . GLU A 1 79 ? 5.224 6.338 -6.456 1.00 94.88 79 GLU A N 1
ATOM 632 C CA . GLU A 1 79 ? 6.205 5.565 -5.709 1.00 94.88 79 GLU A CA 1
ATOM 633 C C . GLU A 1 79 ? 5.909 5.674 -4.211 1.00 94.88 79 GLU A C 1
ATOM 635 O O . GLU A 1 79 ? 5.631 6.763 -3.708 1.00 94.88 79 GLU A O 1
ATOM 640 N N . GLY A 1 80 ? 5.943 4.548 -3.501 1.00 94.69 80 GLY A N 1
ATOM 641 C CA . GLY A 1 80 ? 5.687 4.518 -2.063 1.00 94.69 80 GLY A CA 1
ATOM 642 C C . GLY A 1 80 ? 5.215 3.158 -1.572 1.00 94.69 80 GLY A C 1
ATOM 643 O O . GLY A 1 80 ? 5.454 2.137 -2.215 1.00 94.69 80 GLY A O 1
ATOM 644 N N . SER A 1 81 ? 4.544 3.149 -0.425 1.00 94.88 81 SER A N 1
ATOM 645 C CA . SER A 1 81 ? 3.982 1.927 0.146 1.00 94.88 81 SER A CA 1
ATOM 646 C C . SER A 1 81 ? 2.717 1.496 -0.595 1.00 94.88 81 SER A C 1
ATOM 648 O O . SER A 1 81 ? 1.879 2.331 -0.938 1.00 94.88 81 SER A O 1
ATOM 650 N N . MET A 1 82 ? 2.549 0.189 -0.787 1.00 95.75 82 MET A N 1
ATOM 651 C CA . MET A 1 82 ? 1.326 -0.401 -1.333 1.00 95.75 82 MET A CA 1
ATOM 652 C C . MET A 1 82 ? 0.658 -1.269 -0.274 1.00 95.75 82 MET A C 1
ATOM 654 O O . MET A 1 82 ? 1.329 -2.028 0.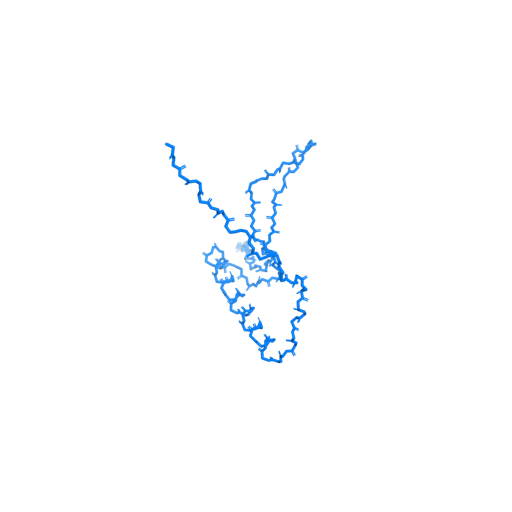421 1.00 95.75 82 MET A O 1
ATOM 658 N N . PHE A 1 83 ? -0.663 -1.170 -0.178 1.00 96.00 83 PHE A N 1
ATOM 659 C CA . PHE A 1 83 ? -1.476 -1.982 0.718 1.00 96.00 83 PHE A CA 1
ATOM 660 C C . PHE A 1 83 ? -2.490 -2.745 -0.116 1.00 96.00 83 PHE A C 1
ATOM 662 O O . PHE A 1 83 ? -3.221 -2.144 -0.904 1.00 96.00 83 PHE A O 1
ATOM 669 N N . LEU A 1 84 ? -2.529 -4.060 0.060 1.00 95.75 84 LEU A N 1
ATOM 670 C CA . LEU A 1 84 ? -3.614 -4.879 -0.446 1.00 95.75 84 LEU A CA 1
ATOM 671 C C . LEU A 1 84 ? -4.683 -4.937 0.642 1.00 95.75 84 LEU A C 1
ATOM 673 O O . LEU A 1 84 ? -4.372 -5.268 1.785 1.00 95.75 84 LEU A O 1
ATOM 677 N N . VAL A 1 85 ? -5.918 -4.574 0.309 1.00 96.31 85 VAL A N 1
ATOM 678 C CA . VAL A 1 85 ? -6.987 -4.395 1.295 1.00 96.31 85 VAL A CA 1
ATOM 679 C C . VAL A 1 85 ? -8.246 -5.152 0.910 1.00 96.31 85 VAL A C 1
ATOM 681 O O . VAL A 1 85 ? -8.546 -5.346 -0.266 1.00 96.31 85 VAL A O 1
ATOM 684 N N . GLU A 1 86 ? -8.996 -5.549 1.926 1.00 94.94 86 GLU A N 1
ATOM 685 C CA . GLU A 1 86 ? -10.379 -5.981 1.792 1.00 94.94 86 GLU A CA 1
ATOM 686 C C . GLU A 1 86 ? -11.299 -4.766 1.961 1.00 94.94 86 GLU A C 1
ATOM 688 O O . GLU A 1 86 ? -11.105 -3.963 2.877 1.00 94.94 86 GLU A O 1
ATOM 693 N N . GLN A 1 87 ? -12.307 -4.629 1.099 1.00 93.25 87 GLN A N 1
ATOM 694 C CA . GLN A 1 87 ? -13.256 -3.513 1.126 1.00 93.25 87 GLN A CA 1
ATOM 695 C C . GLN A 1 87 ? -14.703 -4.009 1.045 1.00 93.25 87 GLN A C 1
ATOM 697 O O . GLN A 1 87 ? -15.000 -4.974 0.334 1.00 93.25 87 GLN A O 1
ATOM 702 N N . TYR A 1 88 ? -15.614 -3.324 1.736 1.00 89.62 88 TYR A N 1
ATOM 703 C CA . TYR A 1 88 ? -17.047 -3.558 1.585 1.00 89.62 88 TYR A CA 1
ATOM 704 C C . TYR A 1 88 ? -17.564 -2.830 0.343 1.00 89.62 88 TYR A C 1
ATOM 706 O O . TYR A 1 88 ? -17.554 -1.603 0.279 1.00 89.62 88 TYR A O 1
ATOM 714 N N . VAL A 1 89 ? -18.030 -3.588 -0.648 1.00 84.75 89 VAL A N 1
ATOM 715 C CA . VAL A 1 89 ? -18.685 -3.021 -1.830 1.00 84.75 89 VAL A CA 1
ATOM 716 C C . VAL A 1 89 ? -20.187 -3.164 -1.654 1.00 84.75 89 VAL A C 1
ATOM 718 O O . VAL A 1 89 ? -20.746 -4.237 -1.887 1.00 84.75 89 VAL A O 1
ATOM 721 N N . GLU A 1 90 ? -20.850 -2.078 -1.263 1.00 72.62 90 GLU A N 1
ATOM 722 C CA . GLU A 1 90 ? -22.306 -2.018 -1.320 1.00 72.62 90 GLU A CA 1
ATOM 723 C C . GLU A 1 90 ? -22.718 -2.011 -2.796 1.00 72.62 90 GLU A C 1
ATOM 725 O O . GLU A 1 90 ? -22.498 -1.040 -3.522 1.00 72.62 90 GLU A O 1
ATOM 730 N N . ARG A 1 91 ? -23.259 -3.131 -3.28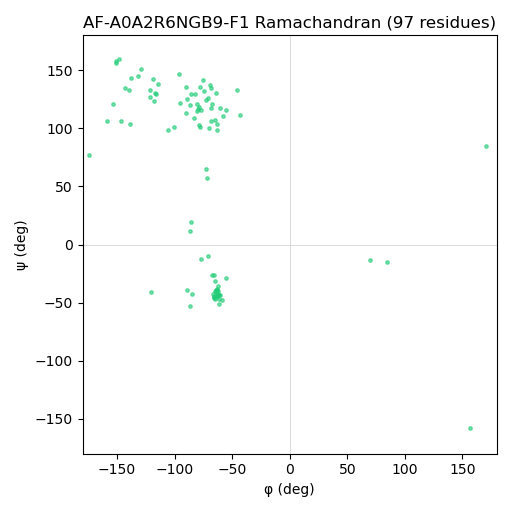8 1.00 70.88 91 ARG A N 1
ATOM 731 C CA . ARG A 1 91 ? -23.889 -3.146 -4.609 1.00 70.88 91 ARG A CA 1
ATOM 732 C C . ARG A 1 91 ? -25.282 -2.541 -4.458 1.00 70.88 91 ARG A C 1
ATOM 734 O O . ARG A 1 91 ? -26.092 -3.141 -3.749 1.00 70.88 91 ARG A O 1
ATOM 741 N N . PRO A 1 92 ? -25.601 -1.421 -5.126 1.00 70.62 92 PRO A N 1
ATOM 742 C CA . PRO A 1 92 ? -26.964 -0.916 -5.121 1.00 70.62 92 PRO A CA 1
ATOM 743 C C . PRO A 1 92 ? -27.877 -1.980 -5.737 1.00 70.62 92 PRO A C 1
ATOM 745 O O . PRO A 1 92 ? -27.706 -2.374 -6.892 1.00 70.62 92 PRO A O 1
ATOM 748 N N . SER A 1 93 ? -28.820 -2.490 -4.945 1.00 69.44 93 SER A N 1
ATOM 749 C CA . SER A 1 93 ? -29.865 -3.375 -5.448 1.00 69.44 93 SER A CA 1
ATOM 750 C C . SER A 1 93 ? -30.954 -2.514 -6.088 1.00 69.44 93 SER A C 1
ATOM 752 O O . SER A 1 93 ? -31.522 -1.627 -5.453 1.00 69.44 93 SER A O 1
ATOM 754 N N . LEU A 1 94 ? -31.220 -2.733 -7.379 1.00 71.69 94 LEU A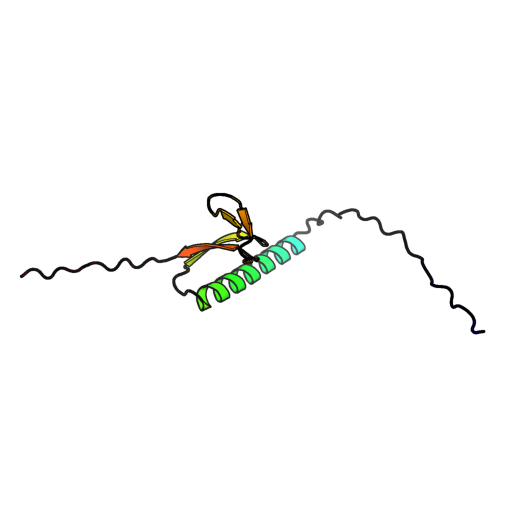 N 1
ATOM 755 C CA . LEU A 1 94 ? -32.371 -2.140 -8.056 1.00 71.69 94 LEU A CA 1
ATOM 756 C C . LEU A 1 94 ? -33.633 -2.810 -7.509 1.00 71.69 94 LEU A C 1
ATOM 758 O O . LEU A 1 94 ? -33.976 -3.922 -7.908 1.00 71.69 94 LEU A O 1
ATOM 762 N N . VAL A 1 95 ? -34.315 -2.143 -6.583 1.00 72.50 95 VAL A N 1
ATOM 763 C CA . VAL A 1 95 ? -35.660 -2.538 -6.163 1.00 72.50 95 VAL A CA 1
ATOM 764 C C . VAL A 1 95 ? -36.622 -2.059 -7.245 1.00 72.50 95 VAL A C 1
ATOM 766 O O . VAL A 1 95 ? -36.926 -0.872 -7.326 1.00 72.50 95 VAL A O 1
ATOM 769 N N . VAL A 1 96 ? -37.065 -2.968 -8.115 1.00 75.19 96 VAL A N 1
ATOM 770 C CA . VAL A 1 96 ? -38.146 -2.678 -9.065 1.00 75.19 96 VAL A CA 1
ATOM 771 C C . VAL A 1 96 ? -39.465 -2.792 -8.292 1.00 75.19 96 VAL A C 1
ATOM 773 O O . VAL A 1 96 ? -39.759 -3.880 -7.792 1.00 75.19 96 VAL A O 1
ATOM 776 N N . PRO A 1 97 ? -40.253 -1.712 -8.141 1.00 70.31 97 PRO A N 1
ATOM 777 C CA . PRO A 1 97 ? -41.567 -1.813 -7.522 1.00 70.31 97 PRO A CA 1
ATOM 778 C C . PRO A 1 97 ? -42.465 -2.688 -8.405 1.00 70.31 97 PRO A C 1
ATOM 780 O O . PRO A 1 97 ? -42.544 -2.461 -9.613 1.00 70.31 97 PRO A O 1
ATOM 783 N N . SER A 1 98 ? -43.132 -3.685 -7.818 1.00 70.12 98 SER A N 1
ATOM 784 C CA . SER A 1 98 ? -44.220 -4.386 -8.510 1.00 70.12 98 SER A CA 1
ATOM 785 C C . SER A 1 98 ? -45.374 -3.403 -8.691 1.00 70.12 98 SER A C 1
ATOM 787 O O . SER A 1 98 ? -45.855 -2.852 -7.700 1.00 70.12 98 SER A O 1
ATOM 789 N N . ALA A 1 99 ? -45.756 -3.167 -9.947 1.00 71.25 99 ALA A N 1
ATOM 790 C CA . ALA A 1 99 ? -46.979 -2.454 -10.313 1.00 71.25 99 ALA A CA 1
ATOM 791 C C . ALA A 1 99 ? -48.229 -3.274 -9.964 1.00 71.25 99 ALA A C 1
ATOM 793 O O . ALA A 1 99 ? -48.108 -4.523 -9.897 1.00 71.25 99 ALA A O 1
#

Organism: NCBI:txid98765

pLDDT: mean 79.53, std 18.1, range [44.59, 97.56]

Solvent-accessible surface area (backbone atoms only — not comparable to full-atom values): 6694 Å² total; per-residue (Å²): 138,82,86,83,78,84,80,90,84,82,82,93,81,77,83,90,64,85,73,71,80,75,84,45,73,64,57,56,51,52,52,50,54,50,51,51,54,51,48,56,52,50,53,52,57,50,32,75,77,40,72,47,54,72,47,79,78,46,78,41,84,71,47,73,46,68,44,70,77,88,83,53,79,41,77,66,82,50,68,42,69,46,72,44,66,44,64,64,77,85,72,84,76,85,80,76,80,84,128

Secondary structure (DSSP, 8-state):
-PPPPP------------------HHHHHHHHHHHHHHHHHHHHHHHHH-TTEEEEEEEEEEEEEEEE-SSSEEEEEEEEEEEEEEE---PPP--PPP-